Protein AF-A0A438XPC7-F1 (afdb_monomer_lite)

pLDDT: mean 96.41, std 5.69, range [65.25, 98.75]

Secondary structure (DSSP, 8-state):
---SHHHHH--SSSS-S----SSHHHHHHHHHHHS-TT--

InterPro domains:
  IPR023005 Nucleoside diphosphate kinase, active site [PS00469] (16-24)
  IPR034907 Nucleoside diphosphate kinase-like domain [PF00334] (1-39)
  IPR036850 Nucleoside diphosphate kinase-like domain superfamily [G3DSA:3.30.70.141] (1-40)
  IPR036850 Nucleoside diphosphate kinase-like domain superfamily [SSF54919] (2-39)

Radius of gyration: 13.61 Å; chains: 1; bounding box: 26×21×33 Å

Sequence (40 aa):
QKGTIRADFAESIDANAVHGSDSLENAHNEIAFFFAARDL

Structure (mmCIF, N/CA/C/O backbone):
data_AF-A0A438XPC7-F1
#
_entry.id   AF-A0A438XPC7-F1
#
loop_
_atom_site.group_PDB
_atom_site.id
_atom_site.type_symbol
_atom_site.label_atom_id
_atom_site.label_alt_id
_atom_site.label_comp_id
_atom_site.label_asym_id
_atom_site.label_entity_id
_atom_site.label_seq_id
_atom_site.pdbx_PDB_ins_code
_atom_site.Cartn_x
_atom_site.Cartn_y
_atom_site.Cartn_z
_atom_site.occupancy
_atom_site.B_iso_or_equiv
_atom_site.auth_seq_id
_atom_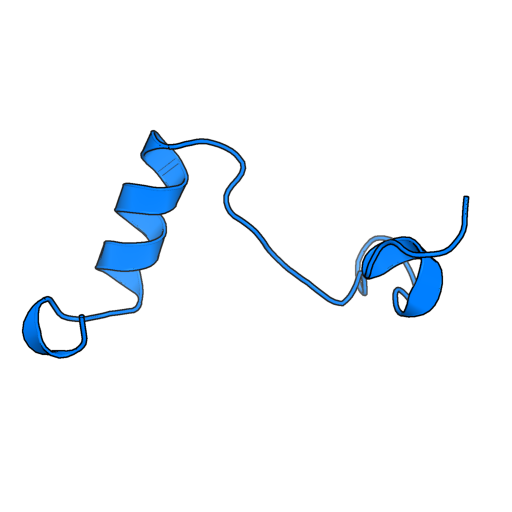site.auth_comp_id
_atom_site.auth_asym_id
_atom_site.auth_atom_id
_atom_site.pdbx_PDB_model_num
ATOM 1 N N . GLN A 1 1 ? -13.301 10.426 9.976 1.00 65.25 1 GLN A N 1
ATOM 2 C CA . GLN A 1 1 ? -14.038 10.241 8.706 1.00 65.25 1 GLN A CA 1
ATOM 3 C C . GLN A 1 1 ? -14.059 8.744 8.429 1.00 65.25 1 GLN A C 1
ATOM 5 O O . GLN A 1 1 ? -13.014 8.136 8.607 1.00 65.25 1 GLN A O 1
ATOM 10 N N . LYS A 1 2 ? -15.209 8.146 8.109 1.00 89.44 2 LYS A N 1
ATOM 11 C CA . LYS A 1 2 ? -15.308 6.722 7.724 1.00 89.44 2 LYS A CA 1
ATOM 12 C C . LYS A 1 2 ? -15.185 6.577 6.203 1.00 89.44 2 LYS A C 1
ATOM 14 O O . LYS A 1 2 ? -15.427 7.567 5.511 1.00 89.44 2 LYS A O 1
ATOM 19 N N . GLY A 1 3 ? -14.842 5.388 5.705 1.00 95.62 3 GLY A N 1
ATOM 20 C CA . GLY A 1 3 ? -14.815 5.085 4.266 1.00 95.62 3 GLY A CA 1
ATOM 21 C C . GLY A 1 3 ? -13.429 5.025 3.618 1.00 95.62 3 GLY A C 1
ATOM 22 O O . GLY A 1 3 ? -13.336 4.774 2.419 1.00 95.62 3 GLY A O 1
ATOM 23 N N . THR A 1 4 ? -12.348 5.262 4.367 1.00 98.25 4 THR A N 1
ATOM 24 C CA . THR A 1 4 ? -10.999 4.897 3.903 1.00 98.25 4 THR A CA 1
ATOM 25 C C . THR A 1 4 ? -10.645 3.525 4.459 1.00 98.25 4 THR A C 1
ATOM 27 O O . THR A 1 4 ? -11.047 3.191 5.571 1.00 98.25 4 THR A O 1
ATOM 30 N N . ILE A 1 5 ? -9.835 2.750 3.730 1.00 98.12 5 ILE A N 1
ATOM 31 C CA . ILE A 1 5 ? -9.445 1.391 4.145 1.00 98.12 5 ILE A CA 1
ATOM 32 C C . ILE A 1 5 ? -8.872 1.396 5.572 1.00 98.12 5 ILE A C 1
ATOM 34 O O . ILE A 1 5 ? -9.262 0.590 6.405 1.00 98.12 5 ILE A O 1
ATOM 38 N N . ARG A 1 6 ? -8.000 2.355 5.901 1.00 98.19 6 ARG A N 1
ATOM 39 C CA . ARG A 1 6 ? -7.431 2.458 7.253 1.00 98.19 6 ARG A CA 1
ATOM 40 C C . ARG A 1 6 ? -8.467 2.830 8.311 1.00 98.19 6 ARG A C 1
ATOM 42 O O . ARG A 1 6 ? -8.427 2.272 9.397 1.00 98.19 6 ARG A O 1
ATOM 49 N N . ALA A 1 7 ? -9.392 3.744 8.021 1.00 97.88 7 ALA A N 1
ATOM 50 C CA . ALA A 1 7 ? -10.428 4.112 8.987 1.00 97.88 7 ALA A CA 1
ATOM 51 C C . ALA A 1 7 ? -11.392 2.955 9.288 1.00 97.88 7 ALA A C 1
ATOM 53 O O . ALA A 1 7 ? -11.926 2.887 10.393 1.00 97.88 7 ALA A O 1
ATOM 54 N N . ASP A 1 8 ? -11.608 2.074 8.310 1.00 97.81 8 ASP A N 1
ATOM 55 C CA . ASP A 1 8 ? -12.573 0.984 8.419 1.00 97.81 8 ASP A CA 1
ATOM 56 C C . ASP A 1 8 ? -11.929 -0.341 8.880 1.00 97.81 8 ASP A C 1
ATOM 58 O O . ASP A 1 8 ? -12.634 -1.174 9.450 1.00 97.81 8 ASP A O 1
ATOM 62 N N . PHE A 1 9 ? -10.613 -0.533 8.683 1.00 97.31 9 PHE A N 1
ATOM 63 C CA . PHE A 1 9 ? -9.941 -1.828 8.894 1.00 97.31 9 PHE A CA 1
ATOM 64 C C . PHE A 1 9 ? -8.601 -1.799 9.658 1.00 97.31 9 PHE A C 1
ATOM 66 O O . PHE A 1 9 ? -8.073 -2.871 9.942 1.00 97.31 9 PHE A O 1
ATOM 73 N N . ALA A 1 10 ? -8.009 -0.642 9.982 1.00 98.00 10 ALA A N 1
ATOM 74 C CA . ALA A 1 10 ? -6.754 -0.615 10.750 1.00 98.00 10 ALA A CA 1
ATOM 75 C C . ALA A 1 10 ? -6.989 -0.912 12.242 1.00 98.00 10 ALA A C 1
ATOM 77 O O . ALA A 1 10 ? -7.904 -0.358 12.850 1.00 98.00 10 ALA A O 1
ATOM 78 N N . GLU A 1 11 ? -6.115 -1.717 12.848 1.00 98.06 11 GLU A N 1
ATOM 79 C CA . GLU A 1 11 ? -6.149 -2.021 14.288 1.00 98.06 11 GLU A CA 1
ATOM 80 C C . GLU A 1 11 ? -5.246 -1.080 15.098 1.00 98.06 11 GLU A C 1
ATOM 82 O O . GLU A 1 11 ? -5.568 -0.701 16.224 1.00 98.06 11 GLU A O 1
ATOM 87 N N . SER A 1 12 ? -4.109 -0.682 14.526 1.00 98.00 12 SER A 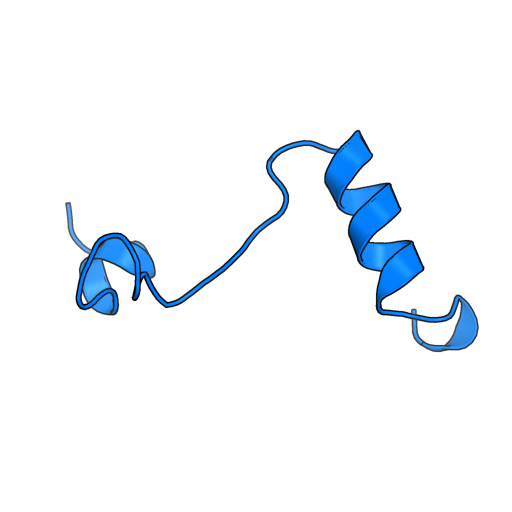N 1
ATOM 88 C CA . SER A 1 12 ? -3.142 0.236 15.135 1.00 98.00 12 SER A CA 1
ATOM 89 C C . SER A 1 12 ? -2.304 0.936 14.056 1.00 98.00 12 SER A C 1
ATOM 91 O O . SER A 1 12 ? -2.527 0.740 12.861 1.00 98.00 12 SER A O 1
ATOM 93 N N . ILE A 1 13 ? -1.339 1.773 14.459 1.00 97.19 13 ILE A N 1
ATOM 94 C CA . ILE A 1 13 ? -0.408 2.416 13.513 1.00 97.19 13 ILE A CA 1
ATOM 95 C C . ILE A 1 13 ? 0.449 1.367 12.794 1.00 97.19 13 ILE A C 1
ATOM 97 O O . ILE A 1 13 ? 0.620 1.458 11.577 1.00 97.19 13 ILE A O 1
ATOM 101 N N . ASP A 1 14 ? 0.929 0.368 13.533 1.00 98.12 14 ASP A N 1
ATOM 102 C CA . ASP A 1 14 ? 1.770 -0.702 12.994 1.00 98.12 14 ASP A CA 1
ATOM 103 C C . ASP A 1 14 ? 0.938 -1.731 12.208 1.00 98.12 14 ASP A C 1
ATOM 105 O O . ASP A 1 14 ? 1.373 -2.224 11.170 1.00 98.12 14 ASP A O 1
ATOM 109 N N . ALA A 1 15 ? -0.292 -2.015 12.655 1.00 98.38 15 ALA A N 1
ATOM 110 C CA . ALA A 1 15 ? -1.242 -2.914 11.996 1.00 98.38 15 ALA A CA 1
ATOM 111 C C . ALA A 1 15 ? -2.310 -2.123 11.216 1.00 98.38 15 ALA A C 1
ATOM 113 O O . ALA A 1 15 ? -3.498 -2.131 11.552 1.00 98.38 15 ALA A O 1
ATOM 114 N N . ASN A 1 16 ? -1.883 -1.411 10.166 1.00 98.19 16 ASN A N 1
ATOM 115 C CA . ASN A 1 16 ? -2.720 -0.441 9.446 1.00 98.19 16 ASN A CA 1
ATOM 116 C C . ASN A 1 16 ? -3.352 -0.952 8.134 1.00 98.19 16 ASN A C 1
ATOM 118 O O . ASN A 1 16 ? -3.712 -0.155 7.265 1.00 98.19 16 ASN A O 1
ATOM 122 N N . ALA A 1 17 ? -3.518 -2.270 8.011 1.00 98.12 17 ALA A N 1
ATOM 123 C CA . ALA A 1 17 ? -4.183 -2.998 6.924 1.00 98.12 17 ALA A CA 1
ATOM 124 C C . ALA A 1 17 ? -3.533 -2.947 5.525 1.00 98.12 17 ALA A C 1
ATOM 126 O O . ALA A 1 17 ? -3.479 -3.983 4.867 1.00 98.12 17 ALA A O 1
ATOM 127 N N . VAL A 1 18 ? -3.058 -1.795 5.040 1.00 98.38 18 VAL A N 1
ATOM 128 C CA . VAL A 1 18 ? -2.577 -1.647 3.653 1.00 98.38 18 VAL A CA 1
ATOM 129 C C . VAL A 1 18 ? -1.328 -0.775 3.518 1.00 98.38 18 VAL A C 1
ATOM 131 O O . VAL A 1 18 ? -1.203 0.282 4.148 1.00 98.38 18 VAL A O 1
ATOM 134 N N . HIS A 1 19 ? -0.450 -1.200 2.606 1.00 98.50 19 HIS A N 1
ATOM 135 C CA . HIS A 1 19 ? 0.629 -0.404 2.014 1.00 98.50 19 HIS A CA 1
ATOM 136 C C . HIS A 1 19 ? 0.171 0.212 0.684 1.00 98.50 19 HIS A C 1
ATOM 138 O O . HIS A 1 19 ? -0.712 -0.324 0.015 1.00 98.50 19 HIS A O 1
ATOM 144 N N . GLY A 1 20 ? 0.786 1.323 0.295 1.00 98.06 20 GLY A N 1
ATOM 145 C CA . GLY A 1 20 ? 0.639 1.924 -1.024 1.00 98.06 20 GLY A CA 1
ATOM 146 C C . GLY A 1 20 ? 1.794 2.884 -1.273 1.00 98.06 20 GLY A C 1
ATOM 147 O O . GLY A 1 20 ? 2.181 3.613 -0.359 1.00 98.06 20 GLY A O 1
ATOM 148 N N . SER A 1 21 ? 2.344 2.869 -2.484 1.00 98.75 21 SER A N 1
ATOM 149 C CA . SER A 1 21 ? 3.467 3.730 -2.849 1.00 98.75 21 SER A CA 1
ATOM 150 C C . SER A 1 21 ? 3.087 5.207 -2.698 1.00 98.75 21 SER A C 1
ATOM 152 O O . SER A 1 21 ? 1.982 5.624 -3.050 1.00 98.75 21 SER A O 1
ATOM 154 N N . ASP A 1 22 ? 4.008 6.007 -2.173 1.00 98.19 22 ASP A N 1
ATOM 155 C C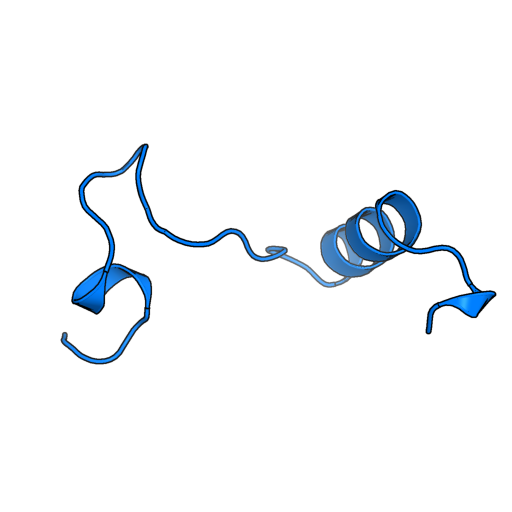A . ASP A 1 22 ? 3.776 7.413 -1.816 1.00 98.19 22 ASP A CA 1
ATOM 156 C C . ASP A 1 22 ? 4.118 8.412 -2.938 1.00 98.19 22 ASP A C 1
ATOM 158 O O . ASP A 1 22 ? 3.865 9.611 -2.816 1.00 98.19 22 ASP A O 1
ATOM 162 N N . SER A 1 23 ? 4.687 7.926 -4.042 1.00 98.75 23 SER A N 1
ATOM 163 C CA . SER A 1 23 ? 5.120 8.715 -5.192 1.00 98.75 23 SER A CA 1
ATOM 164 C C . SER A 1 23 ? 5.155 7.862 -6.45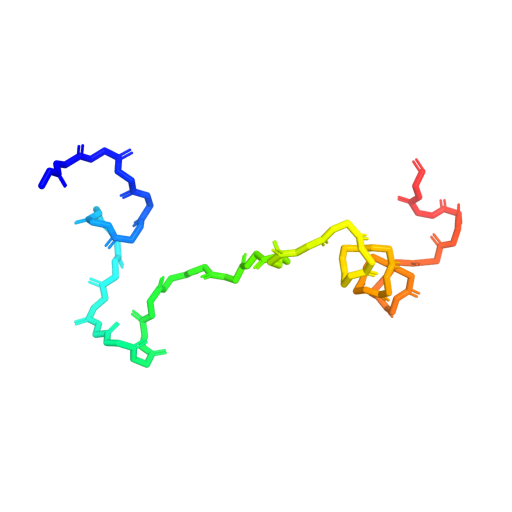9 1.00 98.75 23 SER A C 1
ATOM 166 O O . SER A 1 23 ? 5.179 6.632 -6.398 1.00 98.75 23 SER A O 1
ATOM 168 N N . LEU A 1 24 ? 5.182 8.514 -7.626 1.00 98.69 24 LEU A N 1
ATOM 169 C CA . LEU A 1 24 ? 5.314 7.818 -8.911 1.00 98.69 24 LEU A CA 1
ATOM 170 C C . LEU A 1 24 ? 6.650 7.077 -9.018 1.00 98.69 24 LEU A C 1
ATOM 172 O O . LEU A 1 24 ? 6.685 5.951 -9.501 1.00 98.69 24 LEU A O 1
ATOM 176 N N . GLU A 1 25 ? 7.735 7.687 -8.535 1.00 98.75 25 GLU A N 1
ATOM 177 C CA . GLU A 1 25 ? 9.059 7.062 -8.519 1.00 98.75 25 GLU A CA 1
ATOM 178 C C . GLU A 1 25 ? 9.054 5.777 -7.680 1.00 98.75 25 GLU A C 1
ATOM 180 O O . GLU A 1 25 ? 9.437 4.718 -8.181 1.00 98.75 25 GLU A O 1
ATOM 185 N N . ASN A 1 26 ? 8.530 5.829 -6.449 1.00 98.75 26 ASN A N 1
ATOM 186 C CA . ASN A 1 26 ? 8.435 4.639 -5.603 1.00 98.75 26 ASN A CA 1
ATOM 187 C C . ASN A 1 26 ? 7.464 3.603 -6.173 1.00 98.75 26 ASN A C 1
ATOM 189 O O . ASN A 1 26 ? 7.767 2.417 -6.120 1.00 98.75 26 ASN A O 1
ATOM 193 N N . ALA A 1 27 ? 6.361 4.020 -6.800 1.00 98.62 27 ALA A N 1
ATOM 194 C CA . ALA A 1 27 ? 5.454 3.095 -7.473 1.00 98.62 27 ALA A CA 1
ATOM 195 C C . ALA A 1 27 ? 6.161 2.319 -8.594 1.00 98.62 27 ALA A C 1
ATOM 197 O O . ALA A 1 27 ? 6.042 1.098 -8.662 1.00 98.62 27 ALA A O 1
ATOM 198 N N . HIS A 1 28 ? 6.943 2.996 -9.442 1.00 98.19 28 HIS A N 1
ATOM 199 C CA . HIS A 1 28 ? 7.724 2.329 -10.487 1.00 98.19 28 HIS A CA 1
ATOM 200 C C . HIS A 1 28 ? 8.730 1.330 -9.903 1.00 98.19 28 HIS A C 1
ATOM 202 O O . HIS A 1 28 ? 8.824 0.203 -10.393 1.00 98.19 28 HIS A O 1
ATOM 208 N N . ASN A 1 29 ? 9.439 1.722 -8.843 1.00 98.44 29 ASN A N 1
ATOM 209 C CA . ASN A 1 29 ? 10.431 0.872 -8.187 1.00 98.44 29 ASN A CA 1
ATOM 210 C C . ASN A 1 29 ? 9.789 -0.355 -7.514 1.00 98.44 29 ASN A C 1
ATOM 212 O O . ASN A 1 29 ? 10.253 -1.478 -7.705 1.00 98.44 29 ASN A O 1
ATOM 216 N N . GLU A 1 30 ? 8.708 -0.159 -6.756 1.00 98.69 30 GLU A N 1
ATOM 217 C CA . GLU A 1 30 ? 8.003 -1.225 -6.038 1.00 98.69 30 GLU A CA 1
ATOM 218 C C . GLU A 1 30 ? 7.320 -2.205 -7.003 1.00 98.69 30 GLU A C 1
ATOM 220 O O . GLU A 1 30 ? 7.429 -3.418 -6.818 1.00 98.69 30 GLU A O 1
ATOM 225 N N . ILE A 1 31 ? 6.677 -1.715 -8.072 1.00 98.44 31 ILE A N 1
ATOM 226 C CA . ILE A 1 31 ? 6.060 -2.581 -9.091 1.00 98.44 31 ILE A CA 1
ATOM 227 C C . ILE A 1 31 ? 7.121 -3.470 -9.748 1.00 98.44 31 ILE A C 1
ATOM 229 O O . ILE A 1 31 ? 6.925 -4.680 -9.836 1.00 98.44 31 ILE A O 1
ATOM 233 N N . ALA A 1 32 ? 8.256 -2.895 -10.159 1.00 97.94 32 ALA A N 1
ATOM 234 C CA . ALA A 1 32 ? 9.343 -3.650 -10.782 1.00 97.94 32 ALA A CA 1
ATOM 235 C C . ALA A 1 32 ? 10.026 -4.639 -9.818 1.00 97.94 32 ALA A C 1
ATOM 237 O O . ALA A 1 32 ? 10.594 -5.635 -10.264 1.00 97.94 32 ALA A O 1
ATOM 238 N N . PHE A 1 33 ? 9.986 -4.376 -8.508 1.00 98.00 33 PHE A N 1
ATOM 239 C CA . PHE A 1 33 ? 10.505 -5.288 -7.490 1.00 98.00 33 PHE A CA 1
ATOM 240 C C . PHE A 1 33 ? 9.626 -6.535 -7.323 1.00 98.00 33 PHE A C 1
ATOM 242 O O . PHE A 1 33 ? 10.152 -7.642 -7.213 1.00 98.00 33 PHE A O 1
ATOM 249 N N . PHE A 1 34 ? 8.299 -6.372 -7.300 1.00 98.25 34 PHE A N 1
ATOM 250 C CA . PHE A 1 34 ? 7.371 -7.478 -7.034 1.00 98.25 34 PHE A CA 1
ATOM 251 C C . PHE A 1 34 ? 6.929 -8.249 -8.282 1.00 98.25 34 PHE A C 1
ATOM 253 O O . PHE A 1 34 ? 6.646 -9.443 -8.176 1.00 98.25 34 PHE A O 1
ATOM 260 N N . PHE A 1 35 ? 6.862 -7.599 -9.446 1.00 97.88 35 PHE A N 1
ATOM 261 C CA . PHE A 1 35 ? 6.299 -8.182 -10.664 1.00 97.88 35 PHE A CA 1
ATOM 262 C C . PHE A 1 35 ? 7.320 -8.198 -11.797 1.00 97.88 35 PHE A C 1
ATOM 264 O O . PHE A 1 35 ? 7.977 -7.195 -12.084 1.00 97.88 35 PHE A O 1
ATOM 271 N N . ALA A 1 36 ? 7.438 -9.335 -12.489 1.00 96.75 36 ALA A N 1
ATOM 272 C CA . ALA A 1 36 ? 8.213 -9.377 -13.719 1.00 96.75 36 ALA A CA 1
ATOM 273 C C . ALA A 1 36 ? 7.427 -8.686 -14.841 1.00 96.75 36 ALA A C 1
ATOM 275 O O . ALA A 1 36 ? 6.201 -8.690 -14.849 1.00 96.75 36 ALA A O 1
ATOM 276 N N . ALA A 1 37 ? 8.120 -8.170 -15.859 1.00 93.69 37 ALA A N 1
ATOM 277 C CA . ALA A 1 37 ? 7.469 -7.477 -16.979 1.00 93.69 37 ALA A CA 1
ATOM 278 C C . ALA A 1 37 ? 6.432 -8.332 -17.741 1.00 93.69 37 ALA A C 1
ATOM 280 O O . ALA A 1 37 ? 5.604 -7.785 -18.454 1.00 93.69 37 ALA A O 1
ATOM 281 N N . ARG A 1 38 ? 6.484 -9.665 -17.608 1.00 95.00 38 ARG A N 1
ATOM 282 C CA . ARG A 1 38 ? 5.509 -10.600 -18.196 1.00 95.00 38 ARG A CA 1
ATOM 283 C C . ARG A 1 38 ? 4.216 -10.760 -17.382 1.00 95.00 38 ARG A C 1
ATOM 285 O O . ARG A 1 38 ? 3.291 -11.390 -17.877 1.00 95.00 38 ARG A O 1
ATOM 292 N N . ASP A 1 39 ? 4.210 -10.298 -16.133 1.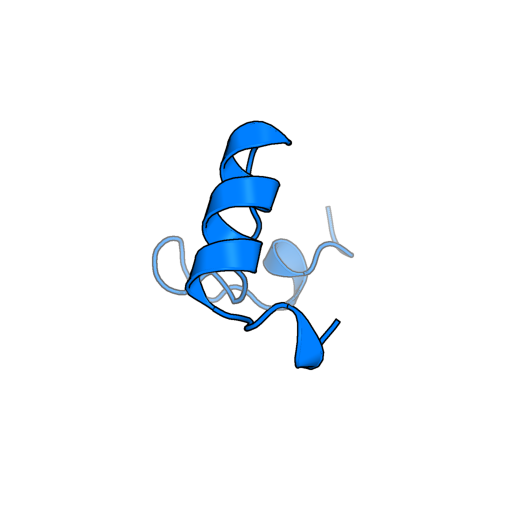00 93.44 39 ASP A N 1
ATOM 293 C CA . ASP A 1 39 ? 3.075 -10.405 -15.209 1.00 93.44 39 ASP A CA 1
ATOM 294 C C . ASP A 1 39 ? 2.173 -9.150 -15.268 1.00 93.44 39 ASP A C 1
ATOM 296 O O . ASP A 1 39 ? 1.152 -9.098 -14.583 1.00 93.44 39 ASP A O 1
ATOM 300 N N . LEU A 1 40 ? 2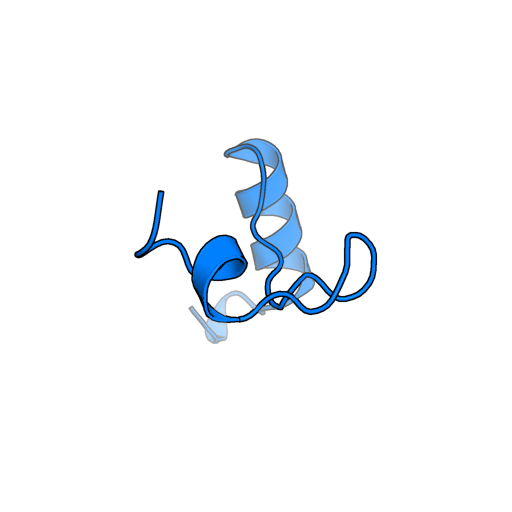.564 -8.153 -16.076 1.00 84.25 40 LEU A N 1
ATOM 301 C CA . LEU A 1 40 ? 1.851 -6.900 -16.352 1.00 84.25 40 LEU A CA 1
ATOM 302 C C . LEU A 1 40 ? 1.120 -6.976 -17.699 1.00 84.25 40 LEU A C 1
ATOM 304 O O . LEU A 1 40 ? -0.008 -6.440 -17.770 1.00 84.25 40 LEU A O 1
#

Organism: Helicobacter pylori (NCBI:txid210)

Foldseek 3Di:
DPDDQQNPPAPDPVRRPDDDQPDPVSVVVVCVVPDPPVRD